Protein AF-A0A972CGF8-F1 (afdb_monomer)

Solvent-accessible surface area (backbone atoms only — not comparable to full-atom values): 6078 Å² total; per-residue (Å²): 87,96,86,68,37,73,59,63,83,55,61,56,67,92,58,45,60,67,52,32,36,51,33,25,77,66,75,38,74,46,63,44,30,33,47,37,43,86,72,73,44,94,52,44,41,62,39,71,71,52,52,52,49,28,51,74,46,53,39,78,42,33,28,75,44,27,82,51,91,50,81,93,43,60,62,44,61,48,68,66,53,49,51,55,32,52,77,68,78,49,52,48,38,48,71,57,98,89,42,80,43,74,62,127

Radius of gyration: 14.55 Å; Cα contacts (8 Å, |Δi|>4): 143; chains: 1; bounding box: 43×26×36 Å

Mean predicted aligned error: 3.04 Å

Sequence (104 aa):
VRYFGKRINSLHKGRIEPILEEIAQRDMGLEINTSSISRGLTEFHPSREIIKLAVQAGVKIFTVGSDAHDLSTLGDYIDEALDILDEFELHNYIYEKRKAYPLT

Structure (mmCIF, N/CA/C/O backbone):
data_AF-A0A972CGF8-F1
#
_entry.id   AF-A0A972CGF8-F1
#
loop_
_atom_site.group_PDB
_atom_site.id
_atom_site.type_symbol
_atom_site.label_atom_id
_atom_site.label_alt_id
_atom_site.label_comp_id
_atom_site.label_asym_id
_atom_site.label_entity_id
_atom_site.label_seq_id
_atom_site.pdbx_PDB_ins_code
_atom_site.Cartn_x
_atom_site.Cartn_y
_atom_site.Cartn_z
_atom_site.occupancy
_atom_site.B_iso_or_equiv
_atom_site.auth_seq_id
_atom_site.auth_comp_id
_atom_site.auth_asym_id
_atom_site.auth_atom_id
_atom_site.pdbx_PDB_model_num
ATOM 1 N N . VAL A 1 1 ? 21.151 7.762 -4.076 1.00 65.56 1 VAL A N 1
ATOM 2 C CA . VAL A 1 1 ? 22.557 7.754 -3.581 1.00 65.56 1 VAL A CA 1
ATOM 3 C C . VAL A 1 1 ? 23.451 8.811 -4.231 1.00 65.56 1 VAL A C 1
ATOM 5 O O . VAL A 1 1 ? 24.161 9.485 -3.500 1.00 65.56 1 VAL A O 1
ATOM 8 N N . ARG A 1 2 ? 23.407 9.000 -5.560 1.00 78.81 2 ARG A N 1
ATOM 9 C CA . ARG A 1 2 ? 24.279 9.942 -6.299 1.00 78.81 2 ARG A CA 1
ATOM 10 C C . ARG A 1 2 ? 24.331 11.371 -5.727 1.00 78.81 2 ARG A C 1
ATOM 12 O O . ARG A 1 2 ? 25.410 11.939 -5.667 1.00 78.81 2 ARG A O 1
ATOM 19 N N . TYR A 1 3 ? 23.191 11.916 -5.293 1.00 85.06 3 TYR A N 1
ATOM 20 C CA . TYR A 1 3 ? 23.087 13.299 -4.797 1.00 85.06 3 TYR A CA 1
ATOM 21 C C . TYR A 1 3 ? 22.944 13.400 -3.269 1.00 85.06 3 TYR A C 1
ATOM 23 O O . TYR A 1 3 ? 23.589 14.228 -2.640 1.00 85.06 3 TYR A O 1
ATOM 31 N N . PHE A 1 4 ? 22.143 12.526 -2.650 1.00 87.12 4 PHE A N 1
ATOM 32 C CA . PHE A 1 4 ? 21.843 12.564 -1.205 1.00 87.12 4 PHE A CA 1
ATOM 33 C C . PHE A 1 4 ? 22.661 11.571 -0.355 1.00 87.12 4 PHE A C 1
ATOM 35 O O . PHE A 1 4 ? 22.435 11.432 0.849 1.00 87.12 4 PHE A O 1
ATOM 42 N N . GLY A 1 5 ? 23.606 10.850 -0.968 1.00 92.25 5 GLY A N 1
ATOM 43 C CA . GLY A 1 5 ? 24.394 9.805 -0.312 1.00 92.25 5 GLY A CA 1
ATOM 44 C C . GLY A 1 5 ? 23.573 8.567 0.066 1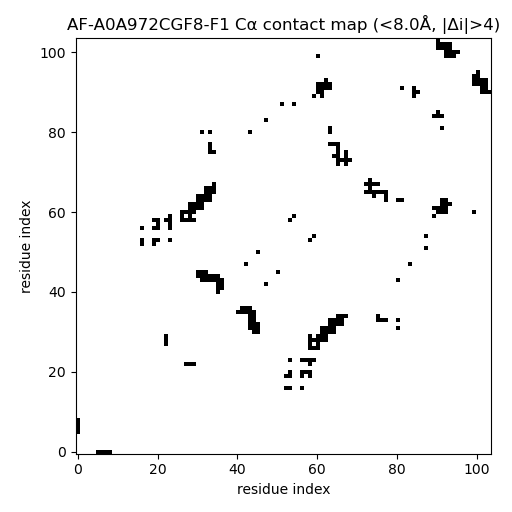.00 92.25 5 GLY A C 1
ATOM 45 O O . GLY A 1 5 ? 22.418 8.414 -0.336 1.00 92.25 5 GLY A O 1
ATOM 46 N N . LYS A 1 6 ? 24.180 7.652 0.834 1.00 91.38 6 LYS A N 1
ATOM 47 C CA . LYS A 1 6 ? 23.526 6.412 1.306 1.00 91.38 6 LYS A CA 1
ATOM 48 C C . LYS A 1 6 ? 22.434 6.665 2.353 1.00 91.38 6 LYS A C 1
ATOM 50 O O . LYS A 1 6 ? 21.534 5.848 2.492 1.00 91.38 6 LYS A O 1
ATOM 55 N N . ARG A 1 7 ? 22.476 7.815 3.039 1.00 89.69 7 ARG A N 1
ATOM 56 C CA . ARG A 1 7 ? 21.511 8.192 4.087 1.00 89.69 7 ARG A CA 1
ATOM 57 C C . ARG A 1 7 ? 20.070 8.265 3.578 1.00 89.69 7 ARG A C 1
ATOM 59 O O . ARG A 1 7 ? 19.150 8.059 4.357 1.00 89.69 7 ARG A O 1
ATOM 66 N N . ILE A 1 8 ? 19.867 8.524 2.284 1.00 90.50 8 ILE A N 1
ATOM 67 C CA . ILE A 1 8 ? 18.521 8.558 1.696 1.00 90.50 8 ILE A CA 1
ATOM 68 C C . ILE A 1 8 ? 17.771 7.231 1.884 1.00 90.50 8 ILE A C 1
ATOM 70 O O . ILE A 1 8 ? 16.565 7.246 2.092 1.00 90.50 8 ILE A O 1
ATOM 74 N N . ASN A 1 9 ? 18.495 6.107 1.927 1.00 88.06 9 ASN A N 1
ATOM 75 C CA . ASN A 1 9 ? 17.910 4.776 2.081 1.00 88.06 9 ASN A CA 1
ATOM 76 C C . ASN A 1 9 ? 17.349 4.527 3.491 1.00 88.06 9 ASN A C 1
ATOM 78 O O . ASN A 1 9 ? 16.639 3.555 3.697 1.00 88.06 9 ASN A O 1
ATOM 82 N N . SER A 1 10 ? 17.667 5.378 4.471 1.00 91.75 10 SER A N 1
ATOM 83 C CA . SER A 1 10 ? 17.222 5.224 5.861 1.00 91.75 10 SER A CA 1
ATOM 84 C C . SER A 1 10 ? 16.568 6.484 6.428 1.00 91.75 10 SER A C 1
ATOM 86 O O . SER A 1 10 ? 16.304 6.543 7.624 1.00 91.75 10 SER A O 1
ATOM 88 N N . LEU A 1 11 ? 16.337 7.516 5.608 1.00 92.31 11 LEU A N 1
ATOM 89 C CA . LEU A 1 11 ? 15.845 8.817 6.081 1.00 92.31 11 LEU A CA 1
ATOM 90 C C . LEU A 1 11 ? 14.420 8.737 6.658 1.00 92.31 11 LEU A C 1
ATOM 92 O O . LEU A 1 11 ? 14.059 9.544 7.517 1.00 92.31 11 LEU A O 1
ATOM 96 N N . HIS A 1 12 ? 13.640 7.763 6.183 1.00 92.38 12 HIS A N 1
ATOM 97 C CA . HIS A 1 12 ? 12.268 7.503 6.610 1.00 92.38 12 HIS A CA 1
ATOM 98 C C . HIS A 1 12 ? 12.178 6.929 8.034 1.00 92.38 12 HIS A C 1
ATOM 100 O O . HIS A 1 12 ? 11.152 7.104 8.683 1.00 92.38 12 HIS A O 1
ATOM 106 N N . LYS A 1 13 ? 13.239 6.285 8.542 1.00 93.38 13 LYS A N 1
ATOM 107 C CA . LYS A 1 13 ? 13.243 5.648 9.869 1.00 93.38 13 LYS A CA 1
ATOM 108 C C . LYS A 1 13 ? 13.064 6.689 10.975 1.00 93.38 13 LYS A C 1
ATOM 110 O O . LYS A 1 13 ? 13.735 7.726 10.963 1.00 93.38 13 LYS A O 1
ATOM 115 N N . GLY A 1 14 ? 12.155 6.421 11.907 1.00 94.94 14 GLY A N 1
ATOM 116 C CA . GLY A 1 14 ? 11.728 7.344 12.963 1.00 94.94 14 GLY A CA 1
ATOM 117 C C . GLY A 1 14 ? 10.816 8.487 12.497 1.00 94.94 14 GLY A C 1
ATOM 118 O O . GLY A 1 14 ? 10.459 9.340 13.307 1.00 94.94 14 GLY A O 1
ATOM 119 N N . ARG A 1 15 ? 10.480 8.566 11.203 1.00 95.75 15 ARG A N 1
ATOM 120 C CA . ARG A 1 15 ? 9.566 9.579 10.640 1.00 95.75 15 ARG A CA 1
ATOM 121 C C . ARG A 1 15 ? 8.309 8.968 10.049 1.00 95.75 15 ARG A C 1
ATOM 123 O O . ARG A 1 15 ? 7.301 9.660 9.966 1.00 95.75 15 ARG A O 1
ATOM 130 N N . ILE A 1 16 ? 8.387 7.725 9.588 1.00 97.62 16 ILE A N 1
ATOM 131 C CA . ILE A 1 16 ? 7.275 7.060 8.920 1.00 97.62 16 ILE A CA 1
ATOM 132 C C . ILE A 1 16 ? 6.318 6.420 9.919 1.00 97.62 16 ILE A C 1
ATOM 134 O O . ILE A 1 16 ? 5.120 6.401 9.683 1.00 97.62 16 ILE A O 1
ATOM 138 N N . GLU A 1 17 ? 6.824 5.971 11.060 1.00 97.50 17 GLU A N 1
ATOM 139 C CA . GLU A 1 17 ? 6.067 5.272 12.092 1.00 97.50 17 GLU A CA 1
ATOM 140 C C . GLU A 1 17 ? 4.896 6.132 12.614 1.00 97.50 17 GLU A C 1
ATOM 142 O O . GLU A 1 17 ? 3.764 5.658 12.529 1.00 97.50 17 GLU A O 1
ATOM 147 N N . PRO A 1 18 ? 5.079 7.424 12.975 1.00 98.31 18 PRO A N 1
ATOM 148 C CA . PRO A 1 18 ? 3.952 8.277 13.369 1.00 98.31 18 PRO A CA 1
ATOM 149 C C . PRO A 1 18 ? 2.940 8.525 12.238 1.00 98.31 18 PRO A C 1
ATOM 151 O O . PRO A 1 18 ? 1.761 8.746 12.491 1.00 98.31 18 PRO A O 1
ATOM 154 N N . ILE A 1 19 ? 3.382 8.498 10.974 1.00 98.44 19 ILE A N 1
ATOM 155 C CA . ILE A 1 19 ? 2.489 8.666 9.815 1.00 98.44 19 ILE A CA 1
ATOM 156 C C . ILE A 1 19 ? 1.614 7.420 9.649 1.00 98.44 19 ILE A C 1
ATOM 158 O O . ILE A 1 19 ? 0.417 7.537 9.404 1.00 98.44 19 ILE A O 1
ATOM 162 N N . LEU A 1 20 ? 2.201 6.231 9.797 1.00 98.69 20 LEU A N 1
ATOM 163 C CA . LEU A 1 20 ? 1.483 4.961 9.709 1.00 98.69 20 LEU A CA 1
ATOM 164 C C . LEU A 1 20 ? 0.495 4.791 10.870 1.00 98.69 20 LEU A C 1
ATOM 166 O O . LEU A 1 20 ? -0.625 4.337 10.646 1.00 98.69 20 LEU A O 1
ATOM 170 N N . GLU A 1 21 ? 0.868 5.218 12.079 1.00 98.62 21 GLU A N 1
ATOM 171 C CA . GLU A 1 21 ? -0.038 5.270 13.233 1.00 98.62 21 GLU A CA 1
ATOM 172 C C . GLU A 1 21 ? -1.242 6.185 12.966 1.00 98.62 21 GLU A C 1
ATOM 174 O O . GLU A 1 21 ? -2.377 5.796 13.231 1.00 98.62 21 GLU A O 1
ATOM 179 N N . GLU A 1 22 ? -1.032 7.370 12.384 1.00 98.62 22 GLU A N 1
ATOM 180 C CA . GLU A 1 22 ? -2.133 8.267 12.001 1.00 98.62 22 GLU A CA 1
ATOM 181 C C . GLU A 1 22 ? -3.024 7.670 10.901 1.00 98.62 22 GLU A C 1
ATOM 183 O O . GLU A 1 22 ? -4.246 7.813 10.960 1.00 98.62 22 GLU A O 1
ATOM 188 N N . ILE A 1 23 ? -2.442 6.977 9.914 1.00 98.62 23 ILE A N 1
ATOM 189 C CA . ILE A 1 23 ? -3.206 6.263 8.877 1.00 98.62 23 ILE A CA 1
ATOM 190 C C . ILE A 1 23 ? -4.105 5.206 9.528 1.00 98.62 23 ILE A C 1
ATOM 192 O O . ILE A 1 23 ? -5.295 5.142 9.214 1.00 98.62 23 ILE A O 1
ATOM 196 N N . ALA A 1 24 ? -3.563 4.422 10.463 1.00 98.50 24 ALA A N 1
ATOM 197 C CA . ALA A 1 24 ? -4.308 3.402 11.191 1.00 98.50 24 ALA A CA 1
ATOM 198 C C . ALA A 1 24 ? -5.428 4.006 12.055 1.00 98.50 24 ALA A C 1
ATOM 200 O O . ALA A 1 24 ? -6.567 3.551 11.993 1.00 98.50 24 ALA A O 1
ATOM 201 N N . GLN A 1 25 ? -5.138 5.065 12.819 1.00 98.56 25 GLN A N 1
ATOM 202 C CA . GLN A 1 25 ? -6.115 5.723 13.699 1.00 98.56 25 GLN A CA 1
ATOM 203 C C . GLN A 1 25 ? -7.298 6.339 12.945 1.00 98.56 25 GLN A C 1
ATOM 205 O O . GLN A 1 25 ? -8.388 6.465 13.503 1.00 98.56 25 GLN A O 1
ATOM 210 N N . ARG A 1 26 ? -7.084 6.752 11.694 1.00 98.19 26 ARG A N 1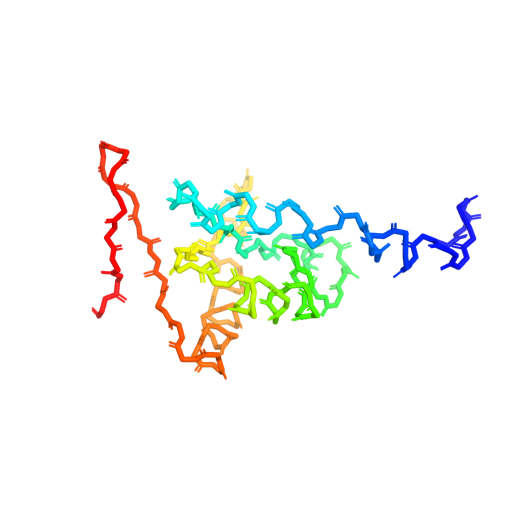
ATOM 211 C CA . ARG A 1 26 ? -8.096 7.418 10.863 1.00 98.19 26 ARG A CA 1
ATOM 212 C C . ARG A 1 26 ? -8.790 6.482 9.876 1.00 98.19 26 ARG A C 1
ATOM 214 O O . ARG A 1 26 ? -9.549 6.978 9.044 1.00 98.19 26 ARG A O 1
ATOM 221 N N . ASP A 1 27 ? -8.508 5.178 9.936 1.00 96.88 27 ASP A N 1
ATOM 222 C CA . ASP A 1 27 ? -8.965 4.182 8.959 1.00 96.88 27 ASP A CA 1
ATOM 223 C C . ASP A 1 27 ? -8.705 4.646 7.507 1.00 96.88 27 ASP A C 1
ATOM 225 O O . ASP A 1 27 ? -9.572 4.594 6.629 1.00 96.88 27 ASP A O 1
ATOM 229 N N . MET A 1 28 ? -7.501 5.171 7.257 1.00 97.94 28 MET A N 1
ATOM 230 C CA . MET A 1 28 ? -7.071 5.600 5.927 1.00 97.94 28 MET A CA 1
ATOM 231 C C . MET A 1 28 ? -6.508 4.422 5.126 1.00 97.94 28 MET A C 1
ATOM 233 O O . MET A 1 28 ? -5.897 3.508 5.678 1.00 97.94 28 MET A O 1
ATOM 237 N N . GLY A 1 29 ? -6.699 4.469 3.807 1.00 97.62 29 GLY A N 1
ATOM 238 C CA . GLY A 1 29 ? -6.103 3.509 2.881 1.00 97.62 29 GLY A CA 1
ATOM 239 C C . GLY A 1 29 ? -4.623 3.793 2.624 1.00 97.62 29 GLY A C 1
ATOM 240 O O . GLY A 1 29 ? -4.230 4.956 2.502 1.00 97.62 29 GLY A O 1
ATOM 241 N N . LEU A 1 30 ? -3.825 2.732 2.503 1.00 98.50 30 LEU A N 1
ATOM 242 C CA . LEU A 1 30 ? -2.444 2.773 2.029 1.00 98.50 30 LEU A CA 1
ATOM 243 C C . LEU A 1 30 ? -2.335 2.027 0.694 1.00 98.50 30 LEU A C 1
ATOM 245 O O . LEU A 1 30 ? -2.606 0.831 0.620 1.00 98.50 30 LEU A O 1
ATOM 249 N N . GLU A 1 31 ? -1.934 2.734 -0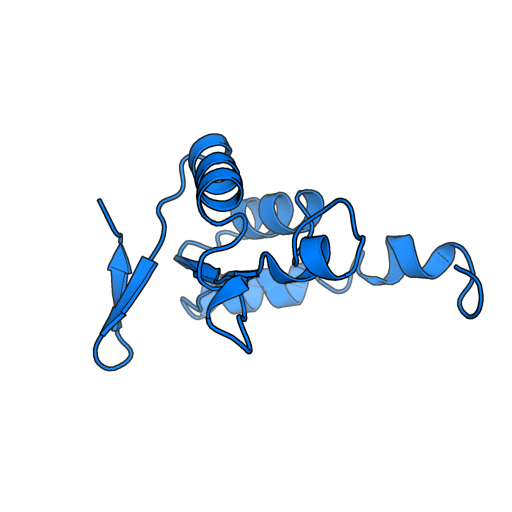.361 1.00 98.50 31 GLU A N 1
ATOM 250 C CA . GLU A 1 31 ? -1.737 2.131 -1.681 1.00 98.50 31 GLU A CA 1
ATOM 251 C C . GLU A 1 31 ? -0.369 1.441 -1.777 1.00 98.50 31 GLU A C 1
ATOM 253 O O . GLU A 1 31 ? 0.655 2.036 -1.436 1.00 98.50 31 GLU A O 1
ATOM 258 N N . ILE A 1 32 ? -0.358 0.211 -2.292 1.00 98.25 32 ILE A N 1
ATOM 259 C CA . ILE A 1 32 ? 0.803 -0.441 -2.892 1.00 98.25 32 ILE A CA 1
ATOM 260 C C . ILE A 1 32 ? 0.770 -0.135 -4.389 1.00 98.25 32 ILE A C 1
ATOM 262 O O . ILE A 1 32 ? -0.071 -0.626 -5.142 1.00 98.25 32 ILE A O 1
ATOM 266 N N . ASN A 1 33 ? 1.694 0.715 -4.805 1.00 98.25 33 ASN A N 1
ATOM 267 C CA . ASN A 1 33 ? 1.810 1.240 -6.148 1.00 98.25 33 ASN A CA 1
ATOM 268 C C . ASN A 1 33 ? 2.938 0.535 -6.908 1.00 98.25 33 ASN A C 1
ATOM 270 O O . ASN A 1 33 ? 4.096 0.535 -6.470 1.00 98.25 33 ASN A O 1
ATOM 274 N N . THR A 1 34 ? 2.607 -0.037 -8.063 1.00 97.94 34 THR A N 1
ATOM 275 C CA . THR A 1 34 ? 3.519 -0.907 -8.819 1.00 97.94 34 THR A CA 1
ATOM 276 C C . THR A 1 34 ? 4.332 -0.184 -9.895 1.00 97.94 34 THR A C 1
ATOM 278 O O . THR A 1 34 ? 5.277 -0.747 -10.454 1.00 97.94 34 THR A O 1
ATOM 281 N N . SER A 1 35 ? 4.057 1.104 -10.137 1.00 95.94 35 SER A N 1
ATOM 282 C CA . SER A 1 35 ? 4.721 1.909 -11.179 1.00 95.94 35 SER A CA 1
ATOM 283 C C . SER A 1 35 ? 6.229 2.096 -10.983 1.00 95.94 35 SER A C 1
ATOM 285 O O . SER A 1 35 ? 6.939 2.549 -11.881 1.00 95.94 35 SER A O 1
ATOM 287 N N . SER A 1 36 ? 6.761 1.778 -9.805 1.00 93.88 36 SER A N 1
ATOM 288 C CA . SER A 1 36 ? 8.198 1.810 -9.542 1.00 93.88 36 SER A CA 1
ATOM 289 C C . SER A 1 36 ? 8.973 0.830 -10.431 1.00 93.88 36 SER A C 1
ATOM 291 O O . SER A 1 36 ? 10.092 1.149 -10.843 1.00 93.88 36 SER A O 1
ATOM 293 N N . ILE A 1 37 ? 8.379 -0.320 -10.772 1.00 93.62 37 ILE A N 1
ATOM 294 C CA . ILE A 1 37 ? 9.038 -1.363 -11.565 1.00 93.62 37 ILE A CA 1
ATOM 295 C C . ILE A 1 37 ? 9.245 -0.905 -13.006 1.00 93.62 37 ILE A C 1
ATOM 297 O O . ILE A 1 37 ? 10.352 -1.018 -13.533 1.00 93.62 37 ILE A O 1
ATOM 301 N N . SER A 1 38 ? 8.239 -0.270 -13.615 1.00 87.38 38 SER A N 1
ATOM 302 C CA . SER A 1 38 ? 8.366 0.308 -14.962 1.00 87.38 38 SER A CA 1
ATOM 303 C C . SER A 1 38 ? 9.420 1.425 -15.029 1.00 87.38 38 SER A C 1
ATOM 305 O O . SER A 1 38 ? 9.969 1.718 -16.091 1.00 87.38 38 SER A O 1
ATOM 307 N N . ARG A 1 39 ? 9.780 2.009 -13.877 1.00 86.62 39 ARG A N 1
ATOM 308 C CA . ARG A 1 39 ? 10.859 2.999 -13.719 1.00 86.62 39 ARG A CA 1
ATOM 309 C C . ARG A 1 39 ? 12.225 2.377 -13.394 1.00 86.62 39 ARG A C 1
ATOM 311 O O . ARG A 1 39 ? 13.180 3.113 -13.138 1.00 86.62 39 ARG A O 1
ATOM 318 N N . GLY A 1 40 ? 12.338 1.048 -13.417 1.00 89.75 40 GLY A N 1
ATOM 319 C CA . GLY A 1 40 ? 13.581 0.304 -13.202 1.00 89.75 40 GLY A CA 1
ATOM 320 C C . GLY A 1 40 ? 13.961 0.108 -11.734 1.00 89.75 40 GLY A C 1
ATOM 321 O O . GLY A 1 40 ? 15.123 -0.181 -11.441 1.00 89.75 40 GLY A O 1
ATOM 322 N N . LEU A 1 41 ? 13.019 0.294 -10.805 1.00 92.06 41 LEU A N 1
ATOM 323 C CA . LEU A 1 41 ? 13.207 -0.081 -9.404 1.00 92.06 41 LEU A CA 1
ATOM 324 C C . LEU A 1 41 ? 12.845 -1.556 -9.197 1.00 92.06 41 LEU A C 1
ATOM 326 O O . LEU A 1 41 ? 12.145 -2.157 -10.002 1.00 92.06 41 LEU A O 1
ATOM 330 N N . THR A 1 42 ? 13.345 -2.146 -8.114 1.00 92.06 42 THR A N 1
ATOM 331 C CA . THR A 1 42 ? 13.152 -3.573 -7.795 1.00 92.06 42 THR A CA 1
ATOM 332 C C . THR A 1 42 ? 12.063 -3.825 -6.754 1.00 92.06 42 THR A C 1
ATOM 334 O O . THR A 1 42 ? 11.796 -4.972 -6.424 1.00 92.06 42 THR A O 1
ATOM 337 N N . GLU A 1 43 ? 11.483 -2.767 -6.188 1.00 94.25 43 GLU A N 1
ATOM 338 C CA . GLU A 1 43 ? 10.436 -2.833 -5.166 1.00 94.25 43 GLU A CA 1
ATOM 339 C C . GLU A 1 43 ? 9.305 -1.876 -5.527 1.00 94.25 43 GLU A C 1
ATOM 341 O O . GLU A 1 43 ? 9.547 -0.856 -6.178 1.00 94.25 43 GLU A O 1
ATOM 346 N N . PHE A 1 44 ? 8.097 -2.176 -5.054 1.00 97.06 44 PHE A N 1
ATOM 347 C CA . PHE A 1 44 ? 6.937 -1.287 -5.116 1.00 97.06 44 PHE A CA 1
ATOM 348 C C . PHE A 1 44 ? 7.083 -0.054 -4.223 1.00 97.06 44 PHE A C 1
ATOM 350 O O . PHE A 1 44 ? 8.014 0.068 -3.420 1.00 97.06 44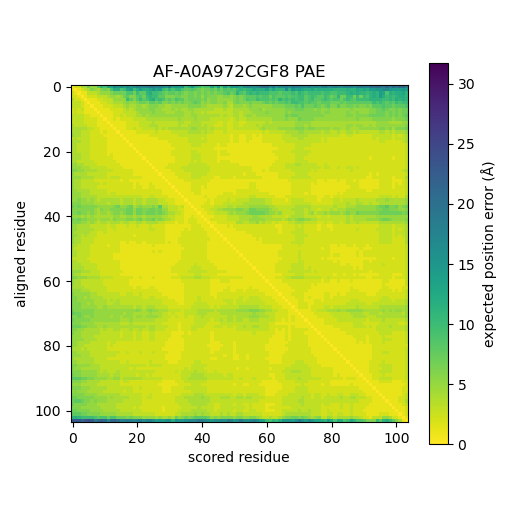 PHE A O 1
ATOM 357 N N . HIS A 1 45 ? 6.155 0.886 -4.384 1.00 96.25 45 HIS A N 1
ATOM 358 C CA . HIS A 1 45 ? 5.991 1.995 -3.459 1.00 96.25 45 HIS A CA 1
ATOM 359 C C . HIS A 1 45 ? 4.720 1.797 -2.624 1.00 96.25 45 HIS A C 1
ATOM 361 O O . HIS A 1 45 ? 3.646 1.745 -3.200 1.00 96.25 45 HIS A O 1
ATOM 367 N N . PRO A 1 46 ? 4.793 1.769 -1.288 1.00 96.38 46 PRO A N 1
ATOM 368 C CA . PRO A 1 46 ? 6.008 1.779 -0.485 1.00 96.38 46 PRO A CA 1
ATOM 369 C C . PRO A 1 46 ? 6.757 0.432 -0.550 1.00 96.38 46 PRO A C 1
ATOM 371 O O . PRO A 1 46 ? 6.233 -0.562 -1.046 1.00 96.38 46 PRO A O 1
ATOM 374 N N . SER A 1 47 ? 7.995 0.403 -0.042 1.00 95.25 47 SER A N 1
ATOM 375 C CA . SER A 1 47 ? 8.791 -0.830 0.011 1.00 95.25 47 SER A CA 1
ATOM 376 C C . SER A 1 47 ? 8.173 -1.865 0.949 1.00 95.25 47 SER A C 1
ATOM 378 O O . SER A 1 47 ? 7.395 -1.537 1.852 1.00 95.25 47 SER A O 1
ATOM 380 N N . ARG A 1 48 ? 8.592 -3.125 0.812 1.00 95.50 48 ARG A N 1
ATOM 381 C CA . ARG A 1 48 ? 8.086 -4.223 1.648 1.00 95.50 48 ARG A CA 1
ATOM 382 C C . ARG A 1 48 ? 8.384 -4.030 3.140 1.00 95.50 48 ARG A C 1
ATOM 384 O O . ARG A 1 48 ? 7.576 -4.413 3.984 1.00 95.50 48 ARG A O 1
ATOM 391 N N . GLU A 1 49 ? 9.504 -3.379 3.477 1.00 95.56 49 GLU A N 1
ATOM 392 C CA . GLU A 1 49 ? 9.822 -2.960 4.856 1.00 95.56 49 GLU A CA 1
ATOM 393 C C . GLU A 1 49 ? 8.737 -2.031 5.420 1.00 95.56 49 GLU A C 1
ATOM 395 O O . GLU A 1 49 ? 8.286 -2.219 6.548 1.00 95.56 49 GLU A O 1
ATOM 400 N N . ILE A 1 50 ? 8.281 -1.057 4.631 1.00 97.19 50 ILE A N 1
ATOM 401 C CA . ILE A 1 50 ? 7.274 -0.081 5.056 1.00 97.19 50 ILE A CA 1
ATOM 402 C C . ILE A 1 50 ? 5.882 -0.711 5.123 1.00 97.19 50 ILE A C 1
ATOM 404 O O . ILE A 1 50 ? 5.143 -0.410 6.056 1.00 97.19 50 ILE A O 1
ATOM 408 N N . ILE A 1 51 ? 5.533 -1.610 4.196 1.00 97.88 51 ILE A N 1
ATOM 409 C CA . ILE A 1 51 ? 4.274 -2.373 4.261 1.00 97.88 51 ILE A CA 1
ATOM 410 C C . ILE A 1 51 ? 4.213 -3.150 5.580 1.00 97.88 51 ILE A C 1
ATOM 412 O O . ILE A 1 51 ? 3.239 -3.040 6.322 1.00 97.88 51 ILE A O 1
ATOM 416 N N . LYS A 1 52 ? 5.299 -3.845 5.940 1.00 97.75 52 LYS A N 1
ATOM 417 C CA . LYS A 1 52 ? 5.398 -4.547 7.224 1.00 97.75 52 LYS A CA 1
ATOM 418 C C . LYS A 1 52 ? 5.217 -3.607 8.421 1.00 97.75 52 LYS A C 1
ATOM 420 O O . LYS A 1 52 ? 4.505 -3.957 9.359 1.00 97.75 52 LYS A O 1
ATOM 425 N N . LEU A 1 53 ? 5.841 -2.426 8.403 1.00 98.12 53 LEU A N 1
ATOM 426 C CA . LEU A 1 53 ? 5.657 -1.422 9.458 1.00 98.12 53 LEU A CA 1
ATOM 427 C C . LEU A 1 53 ? 4.205 -0.929 9.528 1.00 98.12 53 LEU A C 1
ATOM 429 O O . LEU A 1 53 ? 3.689 -0.732 10.623 1.00 98.12 53 LEU A O 1
ATOM 433 N N . ALA A 1 54 ? 3.532 -0.765 8.387 1.00 98.44 54 ALA A N 1
ATOM 434 C CA . ALA A 1 54 ? 2.137 -0.333 8.329 1.00 98.44 54 ALA A CA 1
ATOM 435 C C . ALA A 1 54 ? 1.206 -1.366 8.977 1.00 98.44 54 ALA A C 1
ATOM 437 O O . ALA A 1 54 ? 0.357 -1.005 9.791 1.00 98.44 54 ALA A O 1
ATOM 438 N N . VAL A 1 55 ? 1.423 -2.653 8.686 1.00 98.25 55 VAL A N 1
ATOM 439 C CA . VAL A 1 55 ? 0.707 -3.763 9.335 1.00 98.25 55 VAL A CA 1
ATOM 440 C C . VAL A 1 55 ? 0.938 -3.749 10.845 1.00 98.25 55 VAL A C 1
ATOM 442 O O . VAL A 1 55 ? -0.012 -3.821 11.619 1.00 98.25 55 VAL A O 1
ATOM 445 N N . GLN A 1 56 ? 2.190 -3.586 11.283 1.00 98.06 56 GLN A N 1
ATOM 446 C CA . GLN A 1 56 ? 2.533 -3.511 12.708 1.00 98.06 56 GLN A CA 1
ATOM 447 C C . GLN A 1 56 ? 1.912 -2.296 13.414 1.00 98.06 56 GLN A C 1
ATOM 449 O O . GLN A 1 56 ? 1.550 -2.400 14.584 1.00 98.06 56 GLN A O 1
ATOM 454 N N . ALA A 1 57 ? 1.759 -1.172 12.711 1.00 98.25 57 ALA A N 1
ATOM 455 C CA . ALA A 1 57 ? 1.083 0.028 13.206 1.00 98.25 57 ALA A CA 1
ATOM 456 C C . ALA A 1 57 ? -0.454 -0.103 13.232 1.00 98.25 57 ALA A C 1
ATOM 458 O O . ALA A 1 57 ? -1.133 0.758 13.789 1.00 98.25 57 ALA A O 1
ATOM 459 N N . GLY A 1 58 ? -1.015 -1.173 12.656 1.00 98.25 58 GLY A N 1
ATOM 460 C CA . GLY A 1 58 ? -2.451 -1.448 12.655 1.00 98.25 58 GLY A CA 1
ATOM 461 C C . GLY A 1 58 ? -3.216 -0.871 11.465 1.00 98.25 58 GLY A C 1
ATOM 462 O O . GLY A 1 58 ? -4.438 -0.742 11.548 1.00 98.25 58 GLY A O 1
ATOM 463 N N . VAL A 1 59 ? -2.539 -0.522 10.365 1.00 98.56 59 VAL A N 1
ATOM 464 C CA . VAL A 1 59 ? -3.207 -0.163 9.103 1.00 98.56 59 VAL A CA 1
ATOM 465 C C . VAL A 1 59 ? -3.979 -1.380 8.589 1.00 98.56 59 VAL A C 1
ATOM 467 O O . VAL A 1 59 ? -3.443 -2.484 8.548 1.00 98.56 59 VAL A O 1
ATOM 470 N N . LYS A 1 60 ? -5.248 -1.184 8.210 1.00 97.00 60 LYS A N 1
ATOM 471 C CA . LYS A 1 60 ? -6.162 -2.273 7.804 1.00 97.00 60 LYS A CA 1
ATOM 472 C C . LYS A 1 60 ? -6.567 -2.233 6.339 1.00 97.00 60 LYS A C 1
ATOM 474 O O . LYS A 1 60 ? -6.979 -3.251 5.793 1.00 97.00 60 LYS A O 1
ATOM 479 N N . ILE A 1 61 ? -6.523 -1.049 5.735 1.00 98.38 61 ILE A N 1
ATOM 480 C CA . ILE A 1 61 ? -7.043 -0.813 4.395 1.00 98.38 61 ILE A CA 1
ATOM 481 C C . ILE A 1 61 ? -5.853 -0.646 3.466 1.00 98.38 61 ILE A C 1
ATOM 483 O O . ILE A 1 61 ? -5.161 0.370 3.507 1.00 98.38 61 ILE A O 1
ATOM 487 N N . PHE A 1 62 ? -5.633 -1.652 2.631 1.00 98.50 62 PHE A N 1
ATOM 488 C CA . PHE A 1 62 ? -4.619 -1.620 1.590 1.00 98.50 62 PHE A CA 1
ATOM 489 C C . PHE A 1 62 ? -5.289 -1.643 0.227 1.00 98.50 62 PHE A C 1
ATOM 491 O O . PHE A 1 62 ? -6.279 -2.344 0.032 1.00 98.50 62 PHE A O 1
ATOM 498 N N . THR A 1 63 ? -4.759 -0.870 -0.709 1.00 98.44 63 THR A N 1
ATOM 499 C CA . THR A 1 63 ? -5.205 -0.877 -2.106 1.00 98.44 63 THR A CA 1
ATOM 500 C C . THR A 1 63 ? -4.020 -1.163 -3.009 1.00 98.44 63 THR A C 1
ATOM 502 O O . THR A 1 63 ? -2.893 -0.830 -2.654 1.00 98.44 63 THR A O 1
ATOM 505 N N . VAL A 1 64 ? -4.254 -1.726 -4.188 1.00 98.25 64 VAL A N 1
ATOM 506 C CA . VAL A 1 64 ? -3.212 -1.915 -5.204 1.00 98.25 64 VAL A CA 1
ATOM 507 C C . VAL A 1 64 ? -3.522 -1.061 -6.432 1.00 98.25 64 VAL A C 1
ATOM 509 O O . VAL A 1 64 ? -4.670 -1.010 -6.877 1.00 98.25 64 VAL A O 1
ATOM 512 N N . GLY A 1 65 ? -2.508 -0.392 -6.983 1.00 97.69 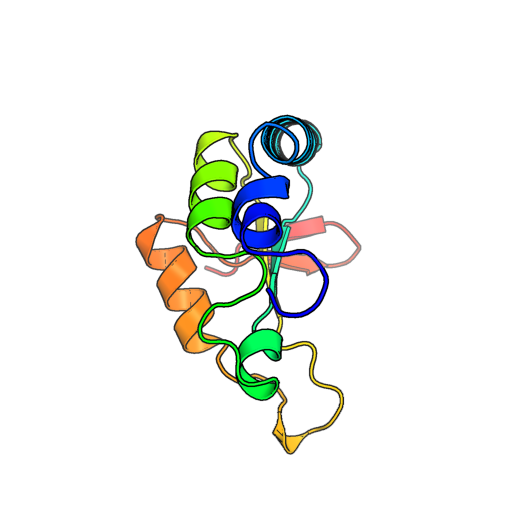65 GLY A N 1
ATOM 513 C CA . GLY A 1 65 ? -2.653 0.455 -8.167 1.00 97.69 65 GLY A CA 1
ATOM 514 C C . GLY A 1 65 ? -1.416 0.442 -9.062 1.00 97.69 65 GLY A C 1
ATOM 515 O O . GLY A 1 65 ? -0.290 0.532 -8.575 1.00 97.69 65 GLY A O 1
ATOM 516 N N . SER A 1 66 ? -1.615 0.364 -10.383 1.00 96.50 66 SER A N 1
ATOM 517 C CA . SER A 1 66 ? -0.496 0.384 -11.338 1.00 96.50 66 SER A CA 1
ATOM 518 C C . SER A 1 66 ? -0.020 1.785 -11.717 1.00 96.50 66 SER A C 1
ATOM 520 O O . SER A 1 66 ? 1.053 1.926 -12.298 1.00 96.50 66 SER A O 1
ATOM 522 N N . ASP A 1 67 ? -0.812 2.820 -11.398 1.00 96.06 67 ASP A N 1
ATOM 523 C CA . ASP A 1 67 ? -0.564 4.217 -11.797 1.00 96.06 67 ASP A CA 1
ATOM 524 C C . ASP A 1 67 ? -0.226 4.334 -13.299 1.00 96.06 67 ASP A C 1
ATOM 526 O O . ASP A 1 67 ? 0.696 5.030 -13.739 1.00 96.06 67 ASP A O 1
ATOM 530 N N . ALA A 1 68 ? -0.970 3.567 -14.102 1.00 94.69 68 ALA A N 1
ATOM 531 C CA . ALA A 1 68 ? -0.805 3.508 -15.543 1.00 94.69 68 ALA A CA 1
ATOM 532 C C . ALA A 1 68 ? -1.214 4.835 -16.188 1.00 94.69 68 ALA A C 1
ATOM 534 O O . ALA A 1 68 ? -2.316 5.343 -15.976 1.00 94.69 68 ALA A O 1
ATOM 535 N N . HIS A 1 69 ? -0.326 5.365 -17.026 1.00 93.81 69 HIS A N 1
ATOM 536 C CA . HIS A 1 69 ? -0.568 6.574 -17.817 1.00 93.81 69 HIS A CA 1
ATOM 537 C C . HIS A 1 69 ? -0.905 6.251 -19.285 1.00 93.81 69 HIS A C 1
ATOM 539 O O . HIS A 1 69 ? -1.212 7.154 -20.065 1.00 93.81 69 HIS A O 1
ATOM 545 N N . ASP A 1 70 ? -0.873 4.970 -19.660 1.00 93.94 70 ASP A N 1
ATOM 546 C CA . ASP A 1 70 ? -1.237 4.449 -20.974 1.00 93.94 70 ASP A CA 1
ATOM 547 C C . ASP A 1 70 ? -1.761 3.004 -20.860 1.00 93.94 70 ASP A C 1
ATOM 549 O O . ASP A 1 70 ? -1.590 2.337 -19.842 1.00 93.94 70 ASP A O 1
ATOM 553 N N . LEU A 1 71 ? -2.420 2.513 -21.913 1.00 95.38 71 LEU A N 1
ATOM 554 C CA . LEU A 1 71 ? -3.056 1.190 -21.901 1.00 95.38 71 LEU A CA 1
ATOM 555 C C . LEU A 1 71 ? -2.069 0.021 -21.860 1.00 95.38 71 LEU A C 1
ATOM 557 O O . LEU A 1 71 ? -2.465 -1.072 -21.473 1.00 95.38 71 LEU A O 1
ATOM 561 N N . SER A 1 72 ? -0.821 0.221 -22.285 1.00 93.06 72 SER A N 1
ATOM 562 C CA . SER A 1 72 ? 0.164 -0.862 -22.332 1.00 93.06 72 SER A CA 1
ATOM 563 C C . SER A 1 72 ? 0.732 -1.213 -20.961 1.00 93.06 72 SER A C 1
ATOM 565 O O . SER A 1 72 ? 1.263 -2.304 -20.816 1.00 93.06 72 SER A O 1
ATOM 567 N N . THR A 1 73 ? 0.573 -0.317 -19.980 1.00 92.62 73 THR A N 1
ATOM 568 C CA . THR A 1 73 ? 1.014 -0.497 -18.586 1.00 92.62 73 THR A CA 1
ATOM 569 C C . THR A 1 73 ? -0.151 -0.661 -17.603 1.00 92.62 73 THR A C 1
ATOM 571 O O . THR A 1 73 ? 0.022 -0.666 -16.379 1.00 92.62 73 THR A O 1
ATOM 574 N N . LEU A 1 74 ? -1.381 -0.756 -18.121 1.00 95.75 74 LEU A N 1
ATOM 575 C CA . LEU A 1 74 ? -2.574 -0.922 -17.302 1.00 95.75 74 LEU A CA 1
ATOM 576 C C . LEU A 1 74 ? -2.561 -2.290 -16.617 1.00 95.75 74 LEU A C 1
ATOM 578 O O . LEU A 1 74 ? -2.644 -3.318 -17.282 1.00 95.75 74 LEU A O 1
ATOM 582 N N . GLY A 1 75 ? -2.540 -2.285 -15.284 1.00 95.94 75 GLY A N 1
ATOM 583 C CA . GLY A 1 75 ? -2.528 -3.513 -14.492 1.00 95.94 75 GLY A CA 1
ATOM 584 C C . GLY A 1 75 ?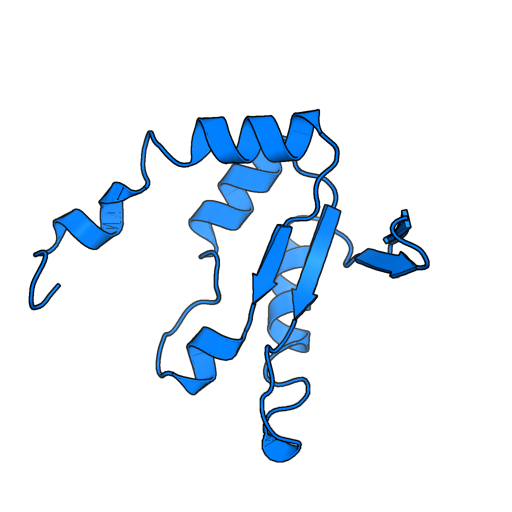 -1.151 -4.168 -14.362 1.00 95.94 75 GLY A C 1
ATOM 585 O O . GLY A 1 75 ? -1.067 -5.264 -13.814 1.00 95.94 75 GLY A O 1
ATOM 586 N N . ASP A 1 76 ? -0.083 -3.506 -14.813 1.00 96.44 76 ASP A N 1
ATOM 587 C CA . ASP A 1 76 ? 1.275 -4.025 -14.669 1.00 96.44 76 ASP A CA 1
ATOM 588 C C . ASP A 1 76 ? 1.598 -4.334 -13.203 1.00 96.44 76 ASP A C 1
ATOM 590 O O . ASP A 1 76 ? 1.438 -3.491 -12.313 1.00 96.44 76 ASP A O 1
ATOM 594 N N . TYR A 1 77 ? 2.091 -5.549 -12.976 1.00 96.94 77 TYR A N 1
ATOM 595 C CA . TYR A 1 77 ? 2.555 -6.066 -11.689 1.00 96.94 77 TYR A CA 1
ATOM 596 C C . TYR A 1 77 ? 1.509 -6.098 -10.556 1.00 96.94 77 TYR A C 1
ATOM 598 O O . TYR A 1 77 ? 1.875 -6.137 -9.378 1.00 96.94 77 TYR A O 1
ATOM 606 N N . ILE A 1 78 ? 0.209 -6.030 -10.879 1.00 97.00 78 ILE A N 1
ATOM 607 C CA . ILE A 1 78 ? -0.858 -6.095 -9.867 1.00 97.00 78 ILE A CA 1
ATOM 608 C C . ILE A 1 78 ? -0.848 -7.448 -9.152 1.00 97.00 78 ILE A C 1
ATOM 610 O O . ILE A 1 78 ? -0.968 -7.460 -7.930 1.00 97.00 78 ILE A O 1
ATOM 614 N N . ASP A 1 79 ? -0.673 -8.556 -9.876 1.00 97.31 79 ASP A N 1
ATOM 615 C CA . ASP A 1 79 ? -0.679 -9.905 -9.294 1.00 97.31 79 ASP A CA 1
ATOM 616 C C . ASP A 1 79 ? 0.435 -10.056 -8.245 1.00 97.31 79 ASP A C 1
ATOM 618 O O . ASP A 1 79 ? 0.184 -10.473 -7.119 1.00 97.31 79 ASP A O 1
ATOM 622 N N . GLU A 1 80 ? 1.644 -9.581 -8.543 1.00 97.19 80 GLU A N 1
ATOM 623 C CA . GLU A 1 80 ? 2.772 -9.603 -7.610 1.00 97.19 80 GLU A CA 1
ATOM 624 C C . GLU A 1 80 ? 2.558 -8.689 -6.391 1.00 97.19 80 GLU A C 1
ATOM 626 O O . GLU A 1 80 ? 3.098 -8.934 -5.311 1.00 97.19 80 GLU A O 1
ATOM 631 N N . ALA A 1 81 ? 1.790 -7.607 -6.537 1.00 97.31 81 ALA A N 1
ATOM 632 C CA . ALA A 1 81 ? 1.411 -6.765 -5.406 1.00 97.31 81 ALA A CA 1
ATOM 633 C C . ALA A 1 81 ? 0.306 -7.398 -4.549 1.00 97.31 81 ALA A C 1
ATOM 635 O O . ALA A 1 81 ? 0.306 -7.196 -3.333 1.00 97.31 81 ALA A O 1
ATOM 636 N N . LEU A 1 82 ? -0.593 -8.180 -5.152 1.00 97.38 82 LEU A N 1
ATOM 637 C CA . LEU A 1 82 ? -1.571 -8.993 -4.429 1.00 97.38 82 LEU A CA 1
ATOM 638 C C . LEU A 1 82 ? -0.882 -10.119 -3.648 1.00 97.38 82 LEU A C 1
ATOM 640 O O . LEU A 1 82 ? -1.192 -10.286 -2.472 1.00 97.38 82 LEU A O 1
ATOM 644 N N . ASP A 1 83 ? 0.131 -10.776 -4.222 1.00 97.31 83 ASP A N 1
ATOM 645 C CA . ASP A 1 83 ? 0.948 -11.771 -3.509 1.00 97.31 83 ASP A CA 1
ATOM 646 C C . ASP A 1 83 ? 1.567 -11.184 -2.226 1.00 97.31 83 ASP A C 1
ATOM 648 O O . ASP A 1 83 ? 1.618 -11.842 -1.187 1.00 97.31 83 ASP A O 1
ATOM 652 N N . ILE A 1 84 ? 2.005 -9.917 -2.258 1.00 96.38 84 ILE A N 1
ATOM 653 C CA . ILE A 1 84 ? 2.524 -9.238 -1.061 1.00 96.38 84 ILE A CA 1
ATOM 654 C C . ILE A 1 84 ? 1.435 -9.044 -0.004 1.00 96.38 84 ILE A C 1
ATOM 656 O O . ILE A 1 84 ? 1.723 -9.164 1.186 1.00 96.38 84 ILE A O 1
ATOM 660 N N . LEU A 1 85 ? 0.198 -8.729 -0.395 1.00 96.81 85 LEU A N 1
ATOM 661 C CA . LEU A 1 85 ? -0.905 -8.636 0.563 1.00 96.81 85 LEU A CA 1
ATOM 662 C C . LEU A 1 85 ? -1.194 -9.996 1.204 1.00 96.81 85 LEU A C 1
ATOM 664 O O . LEU A 1 85 ? -1.314 -10.065 2.429 1.00 96.81 85 LEU A O 1
ATOM 668 N N . ASP A 1 86 ? -1.217 -11.062 0.406 1.00 96.38 86 ASP A N 1
ATOM 669 C CA . ASP A 1 86 ? -1.463 -12.428 0.875 1.00 96.38 86 ASP A CA 1
ATOM 670 C C . ASP A 1 86 ? -0.400 -12.893 1.883 1.00 96.38 86 ASP A C 1
ATOM 672 O O . ASP A 1 86 ? -0.727 -13.478 2.916 1.00 96.38 86 ASP A O 1
ATOM 676 N N . GLU A 1 87 ? 0.875 -12.566 1.653 1.00 96.38 87 GLU A N 1
ATOM 677 C CA . GLU A 1 87 ? 1.974 -12.858 2.586 1.00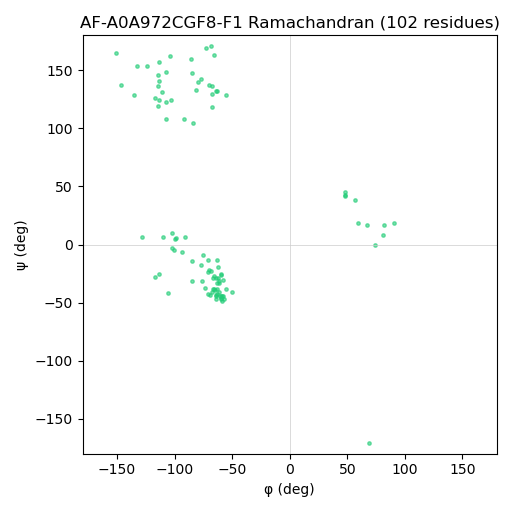 96.38 87 GLU A CA 1
ATOM 678 C C . GLU A 1 87 ? 1.801 -12.219 3.976 1.00 96.38 87 GLU A C 1
ATOM 680 O O . GLU A 1 87 ? 2.377 -12.706 4.954 1.00 96.38 87 GLU A O 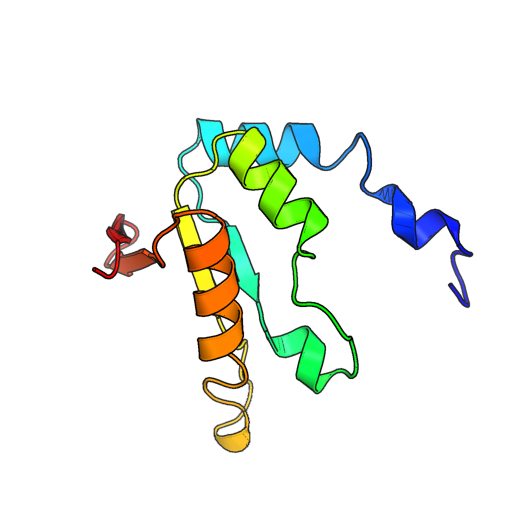1
ATOM 685 N N . PHE A 1 88 ? 1.052 -11.117 4.068 1.00 95.88 88 PHE A N 1
ATOM 686 C CA . PHE A 1 88 ? 0.728 -10.433 5.322 1.00 95.88 88 PHE A CA 1
ATOM 687 C C . PHE A 1 88 ? -0.697 -10.729 5.817 1.00 95.88 88 PHE A C 1
ATOM 689 O O . PHE A 1 88 ? -1.140 -10.081 6.766 1.00 95.88 88 PHE A O 1
ATOM 696 N N . GLU A 1 89 ? -1.397 -11.692 5.207 1.00 95.75 89 GLU A N 1
ATOM 697 C CA . GLU A 1 89 ? -2.794 -12.043 5.508 1.00 95.75 89 GLU A CA 1
ATOM 698 C C . GLU A 1 89 ? -3.748 -10.836 5.374 1.00 95.75 89 GLU A C 1
ATOM 700 O O . GLU A 1 89 ? -4.664 -10.634 6.176 1.00 95.75 89 GLU A O 1
ATOM 705 N N . LEU A 1 90 ? -3.507 -9.995 4.363 1.00 95.25 90 LEU A N 1
ATOM 706 C CA . LEU A 1 90 ? -4.288 -8.798 4.055 1.00 95.25 90 LEU A CA 1
ATOM 707 C C . LEU A 1 90 ? -5.200 -9.023 2.846 1.00 95.25 90 LEU A C 1
ATOM 709 O O . LEU A 1 90 ? -4.977 -9.901 2.024 1.00 95.25 90 LEU A O 1
ATOM 713 N N . HIS A 1 91 ? -6.200 -8.156 2.698 1.00 95.44 91 HIS A N 1
ATOM 714 C CA . HIS A 1 91 ? -7.062 -8.115 1.519 1.00 95.44 91 HIS A CA 1
ATOM 715 C C . HIS A 1 91 ? -6.867 -6.803 0.767 1.00 95.44 91 HIS A C 1
ATOM 717 O O . HIS A 1 91 ? -6.678 -5.750 1.384 1.00 95.44 91 HIS A O 1
ATOM 723 N N . ASN A 1 92 ? -6.977 -6.849 -0.559 1.00 97.69 92 ASN A N 1
ATOM 724 C CA . ASN A 1 92 ? -7.086 -5.638 -1.364 1.00 97.69 92 ASN A CA 1
ATOM 725 C C . ASN A 1 92 ? -8.455 -4.985 -1.136 1.00 97.69 92 ASN A C 1
ATOM 727 O O . ASN A 1 92 ? -9.475 -5.667 -1.123 1.00 97.69 92 ASN A O 1
ATOM 731 N N . TYR A 1 93 ? -8.499 -3.665 -0.995 1.00 98.38 93 TYR A N 1
ATOM 732 C CA . TYR A 1 93 ? -9.734 -2.899 -0.871 1.00 98.38 93 TYR A CA 1
ATOM 733 C C . TYR A 1 93 ? -10.020 -2.104 -2.142 1.00 98.38 93 TYR A C 1
ATOM 735 O O . TYR A 1 93 ? -9.125 -1.588 -2.808 1.00 98.38 93 TYR A O 1
ATOM 743 N N . ILE A 1 94 ? -11.306 -1.923 -2.423 1.00 97.56 94 ILE A N 1
ATOM 744 C CA . ILE A 1 94 ? -11.811 -0.954 -3.394 1.00 97.56 94 ILE A CA 1
ATOM 745 C C . ILE A 1 94 ? -12.603 0.134 -2.676 1.00 97.56 94 ILE A C 1
ATOM 747 O O . ILE A 1 94 ? -13.128 -0.073 -1.581 1.00 97.56 94 ILE A O 1
ATOM 751 N N . TYR A 1 95 ? -12.726 1.299 -3.305 1.00 97.50 95 TYR A N 1
ATOM 752 C CA . TYR A 1 95 ? -13.543 2.390 -2.788 1.00 97.50 95 TYR A CA 1
ATOM 753 C C . TYR A 1 95 ? -14.742 2.651 -3.691 1.00 97.50 95 TYR A C 1
ATOM 755 O O . TYR A 1 95 ? -14.592 2.992 -4.861 1.00 97.50 95 TYR A O 1
ATOM 763 N N . GLU A 1 96 ? -15.939 2.603 -3.115 1.00 97.69 96 GLU A N 1
ATOM 764 C CA . GLU A 1 96 ? -17.162 3.075 -3.760 1.00 97.69 96 GLU A CA 1
ATOM 765 C C . GLU A 1 96 ? -17.731 4.233 -2.939 1.00 97.69 96 GLU A C 1
ATOM 767 O O . GLU A 1 96 ? -17.930 4.115 -1.730 1.00 97.69 96 GLU A O 1
ATOM 772 N N . LYS A 1 97 ? -17.969 5.387 -3.579 1.00 97.31 97 LYS A N 1
ATOM 773 C CA . LYS A 1 97 ? -18.508 6.596 -2.919 1.00 97.31 97 LYS A CA 1
ATOM 774 C C . LYS A 1 97 ? -17.775 6.935 -1.609 1.00 97.31 97 LYS A C 1
ATOM 776 O O . LYS A 1 97 ? -18.394 7.312 -0.618 1.00 97.31 97 LYS A O 1
ATOM 781 N N . ARG A 1 98 ? -16.439 6.829 -1.633 1.00 95.50 98 ARG A N 1
ATOM 782 C CA . ARG A 1 98 ? -15.529 7.096 -0.500 1.00 95.50 98 ARG A CA 1
ATOM 783 C C . ARG A 1 98 ? -15.650 6.117 0.676 1.00 95.50 98 ARG A C 1
ATOM 785 O O . ARG A 1 98 ? -15.147 6.416 1.754 1.00 95.50 98 ARG A O 1
ATOM 792 N N . LYS A 1 99 ? -16.269 4.953 0.475 1.00 97.00 99 LYS A N 1
ATOM 793 C CA . LYS A 1 99 ? -16.316 3.866 1.453 1.00 97.00 99 LYS A CA 1
ATOM 794 C C . LYS A 1 99 ? -15.485 2.685 0.960 1.00 97.00 99 LYS A C 1
ATOM 796 O O . LYS A 1 99 ? -15.626 2.290 -0.194 1.00 97.00 99 LYS A O 1
ATOM 801 N N . ALA A 1 100 ? -14.626 2.167 1.834 1.00 97.44 100 ALA A N 1
ATOM 802 C CA . ALA A 1 100 ? -13.755 1.036 1.543 1.00 97.44 100 ALA A CA 1
ATOM 803 C C . ALA A 1 100 ? -14.521 -0.290 1.660 1.00 97.44 100 ALA A C 1
ATOM 805 O O . ALA A 1 100 ? -15.313 -0.470 2.590 1.00 97.44 100 ALA A O 1
ATOM 806 N N . TYR A 1 101 ? -14.255 -1.212 0.740 1.00 97.50 101 TYR A N 1
ATOM 807 C CA . TYR A 1 101 ? -14.789 -2.569 0.726 1.00 97.50 101 TYR A CA 1
ATOM 808 C C . TYR A 1 101 ? -13.662 -3.551 0.413 1.00 97.50 101 TYR A C 1
ATOM 810 O O . TYR A 1 101 ? -12.955 -3.326 -0.570 1.00 97.50 101 TYR A O 1
ATOM 818 N N . PRO A 1 102 ? -13.477 -4.614 1.212 1.00 96.19 102 PRO A N 1
ATOM 819 C CA . PRO A 1 102 ? -12.506 -5.643 0.883 1.00 96.19 102 PRO A CA 1
ATOM 820 C C . PRO A 1 102 ? -12.973 -6.402 -0.362 1.00 96.19 102 PRO A C 1
ATOM 822 O O . PRO A 1 102 ? -14.154 -6.734 -0.495 1.00 96.19 102 PRO A O 1
ATOM 825 N N . LEU A 1 103 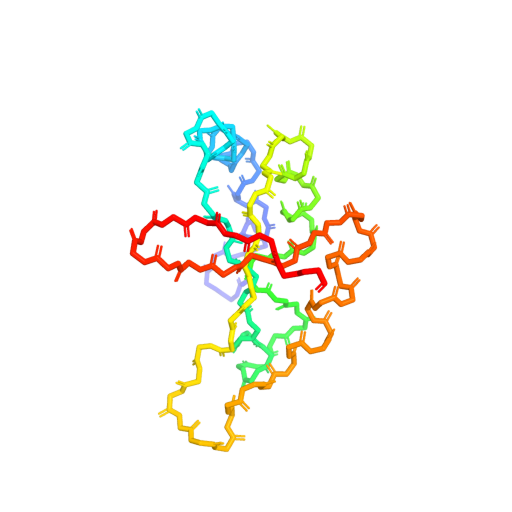? -12.042 -6.659 -1.271 1.00 90.19 103 LEU A N 1
ATOM 826 C CA . LEU A 1 103 ? -12.208 -7.567 -2.389 1.00 90.19 103 LEU A CA 1
ATOM 827 C C . LEU A 1 103 ? -11.893 -8.976 -1.865 1.00 90.19 103 LEU A C 1
ATOM 829 O O . LEU A 1 103 ? -10.738 -9.285 -1.579 1.00 90.19 103 LEU A O 1
ATOM 833 N N . THR A 1 104 ? -12.939 -9.772 -1.654 1.00 72.12 104 THR A N 1
ATOM 834 C CA . THR A 1 104 ? -12.872 -11.188 -1.245 1.00 72.12 104 THR A CA 1
ATOM 835 C C . THR A 1 104 ? -13.065 -12.113 -2.426 1.00 72.12 104 THR A C 1
ATOM 837 O O . THR A 1 104 ? -13.962 -11.786 -3.241 1.00 72.12 104 THR A O 1
#

Foldseek 3Di:
DVPPPPCVVVVCPPPVLVVLLVCQVVLHEDEFEQCVVVVVDPATVPGLVSVVSSVVSRRAAYAYADPDPDPVSHCPCVVVVQVSCVVSVHFHWDDDPNDIDGDD

pLDDT: mean 95.1, std 5.04, range [65.56, 98.69]

Nearest PDB structures (foldseek):
  7vok-assembly4_D  TM=6.865E-01  e=3.170E+00  Mycobacterium tuberculosis
  6yrh-assembly1_D  TM=4.591E-01  e=3.865E+00  Thermoplasma acidophilum DSM 1728
  3s1w-assembly1_A  TM=4.571E-01  e=3.865E+00  Thermoplasma acidophilum DSM 1728
  3wuh-assembly3_B-2  TM=5.117E-01  e=4.130E+00  Saccharomyces cerevisiae S288C

Secondary structure (DSSP, 8-state):
-TTT-GGGGGTTTTTSHHHHHHHHHTT-EEEEE-HHHHTT-SS-BS-HHHHHHHHHTT--EEEEE---SSGGGTTTTHHHHHHHHHHTT--BEEEETTEEEE--